Protein AF-A0A820MHH1-F1 (afdb_monomer_lite)

Radius of gyration: 31.03 Å; chains: 1; bounding box: 65×16×86 Å

pLDDT: mean 85.32, std 9.71, range [52.06, 98.19]

Organism: NCBI:txid433720

Structure (mmCIF, N/CA/C/O backbone):
data_AF-A0A820MHH1-F1
#
_entry.id   AF-A0A820MHH1-F1
#
loop_
_atom_site.group_PDB
_atom_site.id
_atom_site.type_symbol
_atom_site.label_atom_id
_atom_site.label_alt_id
_atom_site.label_comp_id
_atom_site.label_asym_id
_atom_site.label_entity_id
_atom_site.label_seq_id
_atom_site.pdbx_PDB_ins_code
_atom_site.Cartn_x
_atom_site.Cartn_y
_atom_site.Cartn_z
_atom_site.occupancy
_atom_site.B_iso_or_equiv
_atom_site.auth_seq_id
_atom_site.auth_comp_id
_atom_site.auth_asym_id
_atom_site.auth_atom_id
_atom_site.pdbx_PDB_model_num
ATOM 1 N N . GLN A 1 1 ? -40.977 5.386 41.196 1.00 67.00 1 GLN A N 1
ATOM 2 C CA . GLN A 1 1 ? -39.824 6.175 40.712 1.00 67.00 1 GLN A CA 1
ATOM 3 C C . GLN A 1 1 ? -38.611 5.295 40.400 1.00 67.00 1 GLN A C 1
ATOM 5 O O . GLN A 1 1 ? -38.259 5.221 39.237 1.00 67.00 1 GLN A O 1
ATOM 10 N N . PHE A 1 2 ? -38.042 4.527 41.341 1.00 74.62 2 PHE A N 1
ATOM 11 C CA . PHE A 1 2 ? -36.845 3.695 41.072 1.00 74.62 2 PHE A CA 1
ATOM 12 C C . PHE A 1 2 ? -37.007 2.646 39.943 1.00 74.62 2 PHE A C 1
ATOM 14 O O . PHE A 1 2 ? -36.132 2.494 39.096 1.00 74.62 2 PHE A O 1
ATOM 21 N N . GLN A 1 3 ? -38.156 1.962 39.865 1.00 72.19 3 GLN A N 1
ATOM 22 C CA . GLN A 1 3 ? -38.453 1.016 38.773 1.00 72.19 3 GLN A CA 1
ATOM 23 C C . GLN A 1 3 ? -38.559 1.678 37.387 1.00 72.19 3 GLN A C 1
ATOM 25 O O . GLN A 1 3 ? -38.222 1.041 36.391 1.00 72.19 3 GLN A O 1
ATOM 30 N N . GLN A 1 4 ? -38.995 2.942 37.308 1.00 71.94 4 GLN A N 1
ATOM 31 C CA . GLN A 1 4 ? -39.021 3.688 36.043 1.00 71.94 4 GLN A CA 1
ATOM 32 C C . GLN A 1 4 ? -37.598 4.000 35.579 1.00 71.94 4 GLN A C 1
ATOM 34 O O . GLN A 1 4 ? -37.273 3.715 34.434 1.00 71.94 4 GLN A O 1
ATOM 39 N N . THR A 1 5 ? -36.719 4.430 36.488 1.00 74.19 5 THR A N 1
ATOM 40 C CA . THR A 1 5 ? -35.300 4.684 36.190 1.00 74.19 5 THR A CA 1
ATOM 41 C C . THR A 1 5 ? -34.570 3.430 35.687 1.00 74.19 5 THR A C 1
ATOM 43 O O . THR A 1 5 ? -33.807 3.502 34.728 1.00 74.19 5 THR A O 1
ATOM 46 N N . ILE A 1 6 ? -34.836 2.254 36.271 1.00 76.56 6 ILE A N 1
ATOM 47 C CA . ILE A 1 6 ? -34.275 0.971 35.800 1.00 76.56 6 ILE A CA 1
ATOM 48 C C . ILE A 1 6 ? -34.776 0.635 34.385 1.00 76.56 6 ILE A C 1
ATOM 50 O O . ILE A 1 6 ? -34.001 0.184 33.540 1.00 76.56 6 ILE A O 1
ATOM 54 N N . ASN A 1 7 ? -36.067 0.841 34.111 1.00 75.25 7 ASN A N 1
ATOM 55 C CA . ASN A 1 7 ? -36.633 0.585 32.787 1.00 75.25 7 ASN A CA 1
ATOM 56 C C . ASN A 1 7 ? -36.107 1.569 3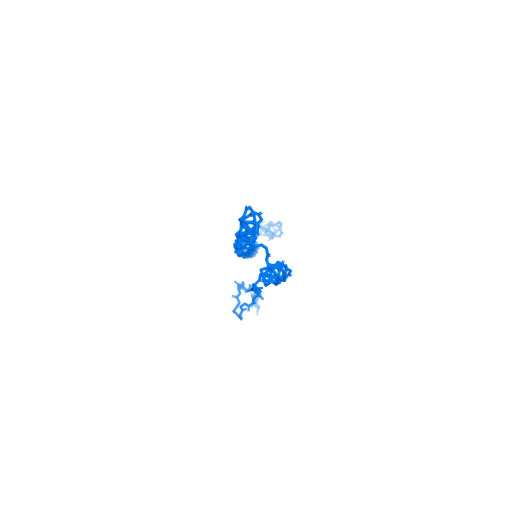1.733 1.00 75.25 7 ASN A C 1
ATOM 58 O O . ASN A 1 7 ? -35.816 1.149 30.618 1.00 75.25 7 ASN A O 1
ATOM 62 N N . GLU A 1 8 ? -35.907 2.838 32.081 1.00 71.25 8 GLU A N 1
ATOM 63 C CA . GLU A 1 8 ? -35.298 3.849 31.206 1.00 71.25 8 GLU A CA 1
ATOM 64 C C . GLU A 1 8 ? -33.829 3.536 30.891 1.00 71.25 8 GLU A C 1
ATOM 66 O O . GLU A 1 8 ? -33.398 3.685 29.747 1.00 71.25 8 GLU A O 1
ATOM 71 N N . GLN A 1 9 ? -33.062 3.035 31.865 1.00 68.94 9 GLN A N 1
ATOM 72 C CA . GLN A 1 9 ? -31.689 2.574 31.633 1.00 68.94 9 GLN A CA 1
ATOM 73 C C . GLN A 1 9 ? -31.644 1.331 30.737 1.00 68.94 9 GLN A C 1
ATOM 75 O O . GLN A 1 9 ? -30.810 1.263 29.837 1.00 68.94 9 GLN A O 1
ATOM 80 N N . LYS A 1 10 ? -32.571 0.377 30.922 1.00 69.12 10 LYS A N 1
ATOM 81 C CA . LYS A 1 10 ? -32.710 -0.798 30.041 1.00 69.12 10 LYS A CA 1
ATOM 82 C C . LYS A 1 10 ? -33.060 -0.411 28.604 1.00 69.12 10 LYS A C 1
ATOM 84 O O . LYS A 1 10 ? -32.531 -1.006 27.672 1.00 69.12 10 LYS A O 1
ATOM 89 N N . GLN A 1 11 ? -33.924 0.586 28.422 1.00 73.25 11 GLN A N 1
ATOM 90 C CA . GLN A 1 11 ? -34.322 1.087 27.101 1.00 73.25 11 GLN A CA 1
ATOM 91 C C . GLN A 1 11 ? -33.175 1.832 26.390 1.00 73.25 11 GLN A C 1
ATOM 93 O O . GLN A 1 11 ? -33.125 1.844 25.165 1.00 73.25 11 GLN A O 1
ATOM 98 N N . ASN A 1 12 ? -32.216 2.394 27.138 1.00 69.50 12 ASN A N 1
ATOM 99 C CA . ASN A 1 12 ? -31.101 3.190 26.609 1.00 69.50 12 ASN A CA 1
ATOM 100 C C . ASN A 1 12 ? -29.738 2.474 26.607 1.00 69.50 12 ASN A C 1
ATOM 102 O O . ASN A 1 12 ? -28.708 3.129 26.454 1.00 69.50 12 ASN A O 1
ATOM 106 N N . LEU A 1 13 ? -29.695 1.142 26.736 1.00 71.44 13 LEU A N 1
ATOM 107 C CA . LEU A 1 13 ? -28.437 0.376 26.777 1.00 71.44 13 LEU A CA 1
ATOM 108 C C . LEU A 1 13 ? -27.527 0.634 25.562 1.00 71.44 13 LEU A C 1
ATOM 110 O O . LEU A 1 13 ? -26.313 0.741 25.721 1.00 71.44 13 LEU A O 1
ATOM 114 N N . HIS A 1 14 ? -28.103 0.803 24.368 1.00 69.19 14 HIS A N 1
ATOM 115 C CA . HIS A 1 14 ? -27.357 1.126 23.142 1.00 69.19 14 HIS A CA 1
ATOM 116 C C . HIS A 1 14 ? -26.779 2.549 23.118 1.00 69.19 14 HIS A C 1
ATOM 118 O O . HIS A 1 14 ? -25.789 2.789 22.434 1.00 69.19 14 HIS A O 1
ATOM 124 N N . ASN A 1 15 ? -27.357 3.470 23.892 1.00 73.00 15 ASN A N 1
ATOM 125 C CA . ASN A 1 15 ? -26.863 4.837 24.066 1.00 73.00 15 ASN A CA 1
ATOM 126 C C . ASN A 1 15 ? -25.957 4.972 25.298 1.00 73.00 15 ASN A C 1
ATOM 128 O O . ASN A 1 15 ? -25.629 6.084 25.708 1.00 73.00 15 ASN A O 1
ATOM 132 N N . SER A 1 16 ? -25.556 3.852 25.908 1.00 84.06 16 SER A N 1
ATOM 133 C CA . SER A 1 16 ? -24.600 3.869 27.008 1.00 84.06 16 SER A CA 1
ATOM 134 C C . SER A 1 16 ? -23.274 4.490 26.548 1.00 84.06 16 SER A C 1
ATOM 136 O O . SER A 1 16 ? -22.773 4.121 25.479 1.00 84.06 16 SER A O 1
ATOM 138 N N . PRO A 1 17 ? -22.641 5.348 27.367 1.00 86.75 17 PRO A N 1
ATOM 139 C CA . PRO A 1 17 ? -21.311 5.884 27.080 1.00 86.75 17 PRO A CA 1
ATOM 140 C C . PRO A 1 17 ? -20.265 4.799 26.779 1.00 86.75 17 PRO A C 1
ATOM 142 O O . PRO A 1 17 ? -19.347 5.027 25.999 1.00 86.75 17 PRO A O 1
ATOM 145 N N . LEU A 1 18 ? -20.407 3.600 27.360 1.00 89.25 18 LEU A N 1
ATOM 146 C CA . LEU A 1 18 ? -19.509 2.470 27.091 1.00 89.25 18 LEU A CA 1
ATOM 147 C C . LEU A 1 18 ? -19.683 1.916 25.670 1.00 89.25 18 LEU A C 1
ATOM 149 O O . LEU A 1 18 ? -18.700 1.585 25.015 1.00 89.25 18 LEU A O 1
ATOM 153 N N . VAL A 1 19 ? -20.922 1.845 25.173 1.00 90.00 19 VAL A N 1
ATOM 154 C CA . VAL A 1 19 ? -21.207 1.418 23.793 1.00 90.00 19 VAL A CA 1
ATOM 155 C C . VAL A 1 19 ? -20.719 2.476 22.806 1.00 90.00 19 VAL A C 1
ATOM 157 O O . VAL A 1 19 ? -20.122 2.135 21.790 1.00 90.00 19 VAL A O 1
ATOM 160 N N . GLN A 1 20 ? -20.881 3.762 23.133 1.00 89.19 20 GLN A N 1
ATOM 161 C CA . GLN A 1 20 ? -20.325 4.848 22.324 1.00 89.19 20 GLN A CA 1
ATOM 162 C C . GLN A 1 20 ? -18.796 4.770 22.219 1.00 89.19 20 GLN A C 1
ATOM 164 O O . GLN A 1 20 ? -18.274 4.899 21.117 1.00 89.19 20 GLN A O 1
ATOM 169 N N . GLN A 1 21 ? -18.083 4.458 23.307 1.00 91.38 21 GLN A N 1
ATOM 170 C CA . GLN A 1 21 ? -16.628 4.249 23.264 1.00 91.38 21 GLN A CA 1
ATOM 171 C C . GLN A 1 21 ? -16.218 3.093 22.339 1.00 91.38 21 GLN A C 1
ATOM 173 O O . GLN A 1 21 ? -15.223 3.204 21.623 1.00 91.38 21 GLN A O 1
ATOM 178 N N . ILE A 1 22 ? -16.985 1.996 22.318 1.00 94.00 22 ILE A N 1
ATOM 179 C CA . ILE A 1 22 ? -16.746 0.880 21.389 1.00 94.00 22 ILE A CA 1
ATOM 180 C C . ILE A 1 22 ? -16.947 1.348 19.942 1.00 94.00 22 ILE A C 1
ATOM 182 O O . ILE A 1 22 ? -16.078 1.111 19.105 1.00 94.00 22 ILE A O 1
ATOM 186 N N . ASN A 1 23 ? -18.042 2.062 19.664 1.00 93.81 23 ASN A N 1
ATOM 187 C CA . ASN A 1 23 ? -18.348 2.577 18.327 1.00 93.81 23 ASN A CA 1
ATOM 188 C C . ASN A 1 23 ? -17.282 3.570 17.835 1.00 93.81 23 ASN A C 1
ATOM 190 O O . ASN A 1 23 ? -16.885 3.543 16.670 1.00 93.81 23 ASN A O 1
ATOM 194 N N . GLU A 1 24 ? -16.798 4.451 18.713 1.00 94.81 24 GLU A N 1
ATOM 195 C CA . GLU A 1 24 ? -15.716 5.386 18.401 1.00 94.81 24 GLU A CA 1
ATOM 196 C C . GLU A 1 24 ? -14.407 4.651 18.114 1.00 94.81 24 GLU A C 1
ATOM 198 O O . GLU A 1 24 ? -13.732 4.954 17.128 1.00 94.81 24 GLU A O 1
ATOM 203 N N . TRP A 1 25 ? -14.051 3.661 18.937 1.00 96.69 25 TRP A N 1
ATOM 204 C CA . TRP A 1 25 ? -12.871 2.836 18.698 1.00 96.69 25 TRP A CA 1
ATOM 205 C C . TRP A 1 25 ? -12.961 2.087 17.363 1.00 96.69 25 TRP A C 1
ATOM 207 O O . TRP A 1 25 ? -11.986 2.084 16.608 1.00 96.69 25 TRP A O 1
ATOM 217 N N . GLU A 1 26 ? -14.117 1.505 17.039 1.00 97.06 26 GLU A N 1
ATOM 218 C CA . GLU A 1 26 ? -14.354 0.810 15.772 1.00 97.06 26 GLU A CA 1
ATOM 219 C C . GLU A 1 26 ? -14.191 1.767 14.589 1.00 97.06 26 GLU A C 1
ATOM 221 O O . GLU A 1 26 ? -13.376 1.515 13.697 1.00 97.06 26 GLU A O 1
ATOM 226 N N . LYS A 1 27 ? -14.897 2.905 14.615 1.00 97.38 27 LYS A N 1
ATOM 227 C CA . LYS A 1 27 ? -14.834 3.920 13.557 1.00 97.38 27 LYS A CA 1
ATOM 228 C C . LYS A 1 27 ? -13.400 4.391 13.320 1.00 97.38 27 LYS A C 1
ATOM 230 O O . LYS A 1 27 ? -12.928 4.371 12.184 1.00 97.38 27 LYS A O 1
ATOM 235 N N . ASN A 1 28 ? -12.695 4.762 14.388 1.00 97.00 28 ASN A N 1
ATOM 236 C CA . ASN A 1 28 ? -11.317 5.245 14.304 1.00 97.00 28 ASN A CA 1
ATOM 237 C C . ASN A 1 28 ? -10.360 4.159 13.787 1.00 97.00 28 ASN A C 1
ATOM 239 O O . ASN A 1 28 ? -9.404 4.458 13.071 1.00 97.00 28 ASN A O 1
ATOM 243 N N . SER A 1 29 ? -10.596 2.894 14.141 1.00 97.31 29 SER A N 1
ATOM 244 C CA . SER A 1 29 ? -9.776 1.768 13.681 1.00 97.31 29 SER A CA 1
ATOM 245 C C . SER A 1 29 ? -9.975 1.493 12.192 1.00 97.31 29 SER A C 1
ATOM 247 O O . SER A 1 29 ? -8.998 1.335 11.459 1.00 97.31 29 SER A O 1
ATOM 249 N N . VAL A 1 30 ? -11.226 1.494 11.724 1.00 97.62 30 VAL A N 1
ATOM 250 C CA . VAL A 1 30 ? -11.558 1.335 10.301 1.00 97.62 30 VAL A CA 1
ATOM 251 C C . VAL A 1 30 ? -10.972 2.478 9.478 1.00 97.62 30 VAL A C 1
ATOM 253 O O . VAL A 1 30 ? -10.360 2.226 8.440 1.00 97.62 30 VAL A O 1
ATOM 256 N N . GLU A 1 31 ? -11.098 3.718 9.951 1.00 98.00 31 GLU A N 1
ATOM 257 C CA . GLU A 1 31 ? -10.551 4.886 9.261 1.00 98.00 31 GLU A CA 1
ATOM 258 C C . GLU A 1 31 ? -9.029 4.785 9.095 1.00 98.00 31 GLU A C 1
ATOM 260 O O . GLU A 1 31 ? -8.521 4.970 7.989 1.00 98.00 31 GLU A O 1
ATOM 265 N N . LYS A 1 32 ? -8.298 4.390 10.146 1.00 96.94 32 LYS A N 1
ATOM 266 C CA . LYS A 1 32 ? -6.845 4.158 10.062 1.00 96.94 32 LYS A CA 1
ATOM 267 C C . LYS A 1 32 ? -6.481 3.105 9.019 1.00 96.94 32 LYS A C 1
ATOM 269 O O . LYS A 1 32 ? -5.586 3.328 8.209 1.00 96.94 32 LYS A O 1
ATOM 274 N N . ILE A 1 33 ? -7.187 1.972 9.008 1.00 96.62 33 ILE A N 1
ATOM 275 C CA . ILE A 1 33 ? -6.962 0.900 8.026 1.00 96.62 33 ILE A CA 1
ATOM 276 C C . ILE A 1 33 ? -7.191 1.419 6.604 1.00 96.62 33 ILE A C 1
ATOM 278 O O . ILE A 1 33 ? -6.388 1.152 5.709 1.00 96.62 33 ILE A O 1
ATOM 282 N N . GLN A 1 34 ? -8.269 2.173 6.388 1.00 98.12 34 GLN A N 1
ATOM 283 C CA . GLN A 1 34 ? -8.598 2.731 5.079 1.00 98.12 34 GLN A CA 1
ATOM 284 C C . GLN A 1 34 ? -7.553 3.746 4.607 1.00 98.12 34 GLN A C 1
ATOM 286 O O . GLN A 1 34 ? -7.130 3.674 3.452 1.00 98.12 34 GLN A O 1
ATOM 291 N N . GLN A 1 35 ? -7.107 4.645 5.489 1.00 97.75 35 GLN A N 1
ATOM 292 C CA . GLN A 1 35 ? -6.075 5.637 5.185 1.00 97.75 35 GLN A CA 1
ATOM 293 C C . GLN A 1 35 ? -4.756 4.962 4.791 1.00 97.75 35 GLN A C 1
ATOM 295 O O . GLN A 1 35 ? -4.245 5.215 3.700 1.00 97.75 35 GLN A O 1
ATOM 300 N N . THR A 1 36 ? -4.256 4.029 5.605 1.00 96.25 36 THR A N 1
ATOM 301 C CA . THR A 1 36 ? -3.015 3.300 5.299 1.00 96.25 36 THR A CA 1
ATOM 302 C C . THR A 1 36 ? -3.137 2.477 4.018 1.00 96.25 36 THR A C 1
ATOM 304 O O . THR A 1 36 ? -2.239 2.506 3.177 1.00 96.25 36 THR A O 1
ATOM 307 N N . ALA A 1 37 ? -4.264 1.789 3.799 1.00 96.38 37 ALA A N 1
ATOM 308 C CA . ALA A 1 37 ? -4.488 1.052 2.557 1.00 96.38 37 ALA A CA 1
ATOM 309 C C . ALA A 1 37 ? -4.445 1.976 1.330 1.00 96.38 37 ALA A C 1
ATOM 311 O O . ALA A 1 37 ? -3.876 1.611 0.299 1.00 96.38 37 ALA A O 1
ATOM 312 N N . GLU A 1 38 ? -5.015 3.175 1.432 1.00 98.19 38 GLU A N 1
ATOM 313 C CA . GLU A 1 38 ? -5.016 4.150 0.347 1.00 98.19 38 GLU A CA 1
ATOM 314 C C . GLU A 1 38 ? -3.618 4.717 0.064 1.00 98.19 38 GLU A C 1
ATOM 316 O O . GLU A 1 38 ? -3.218 4.842 -1.095 1.00 98.19 38 GLU A O 1
ATOM 321 N N . GLU A 1 39 ? -2.827 4.988 1.099 1.00 96.75 39 GLU A N 1
ATOM 322 C CA . GLU A 1 39 ? -1.423 5.389 0.958 1.00 96.75 39 GLU A CA 1
ATOM 323 C C . GLU A 1 39 ? -0.580 4.303 0.278 1.00 96.75 39 GLU A C 1
ATOM 325 O O . GLU A 1 39 ? 0.190 4.589 -0.650 1.00 96.75 39 GLU A O 1
ATOM 330 N N . CYS A 1 40 ? -0.770 3.040 0.671 1.00 95.38 40 CYS A N 1
ATOM 331 C CA . CYS A 1 40 ? -0.116 1.904 0.031 1.00 95.38 40 CYS A CA 1
ATOM 332 C C . CYS A 1 40 ? -0.513 1.793 -1.448 1.00 95.38 40 CYS A C 1
ATOM 334 O O . CYS A 1 40 ? 0.366 1.676 -2.306 1.00 95.38 40 CYS A O 1
ATOM 336 N N . ARG A 1 41 ? -1.811 1.892 -1.780 1.00 95.81 41 ARG A N 1
ATOM 337 C CA . ARG A 1 41 ? -2.290 1.869 -3.176 1.00 95.81 41 ARG A CA 1
ATOM 338 C C . ARG A 1 41 ? -1.658 2.980 -4.006 1.00 95.81 41 ARG A C 1
ATOM 340 O O . ARG A 1 41 ? -1.108 2.696 -5.070 1.00 95.81 41 ARG A O 1
ATOM 347 N N . LYS A 1 42 ? -1.669 4.222 -3.510 1.00 96.06 42 LYS A N 1
ATOM 348 C CA . LYS A 1 42 ? -1.046 5.372 -4.189 1.00 96.06 42 LYS A CA 1
ATOM 349 C C . LYS A 1 42 ? 0.443 5.146 -4.433 1.00 96.06 42 LYS A C 1
ATOM 351 O O . LYS A 1 42 ? 0.945 5.442 -5.519 1.00 96.06 42 LYS A O 1
ATOM 356 N N . THR A 1 43 ? 1.145 4.584 -3.454 1.00 93.56 43 THR A N 1
ATOM 357 C CA . THR A 1 43 ? 2.574 4.269 -3.568 1.00 93.56 43 THR A CA 1
ATOM 358 C C . THR A 1 43 ? 2.825 3.213 -4.643 1.00 93.56 43 THR A C 1
ATOM 360 O O . THR A 1 43 ? 3.657 3.428 -5.527 1.00 93.56 43 THR A O 1
ATOM 363 N N . VAL A 1 44 ? 2.063 2.115 -4.635 1.00 91.56 44 VAL A N 1
ATOM 364 C CA . VAL A 1 44 ? 2.150 1.062 -5.659 1.00 91.56 44 VAL A CA 1
ATOM 365 C C . VAL A 1 44 ? 1.868 1.630 -7.048 1.00 91.56 44 VAL A C 1
ATOM 367 O O . VAL A 1 44 ? 2.653 1.396 -7.968 1.00 91.56 44 VAL A O 1
ATOM 370 N N . MET A 1 45 ? 0.803 2.419 -7.206 1.00 91.12 45 MET A N 1
ATOM 371 C CA . MET A 1 45 ? 0.455 3.052 -8.481 1.00 91.12 45 MET A CA 1
ATOM 372 C C . MET A 1 45 ? 1.576 3.964 -8.981 1.00 91.12 45 MET A C 1
ATOM 374 O O . MET A 1 45 ? 1.982 3.857 -10.135 1.00 91.12 45 MET A O 1
ATOM 378 N N . LYS A 1 46 ? 2.144 4.811 -8.114 1.00 91.25 46 LYS A N 1
ATOM 379 C CA . LYS A 1 46 ? 3.244 5.718 -8.473 1.00 91.25 46 LYS A CA 1
ATOM 380 C C . LYS A 1 46 ? 4.495 4.962 -8.922 1.00 91.25 46 LYS A C 1
ATOM 382 O O . LYS A 1 46 ? 5.114 5.334 -9.919 1.00 91.25 46 LYS A O 1
ATOM 387 N N . LEU A 1 47 ? 4.881 3.916 -8.192 1.00 89.25 47 LEU A N 1
ATOM 388 C CA . LEU A 1 47 ? 6.049 3.098 -8.530 1.00 89.25 47 LEU A CA 1
ATOM 389 C C . LEU A 1 47 ? 5.828 2.318 -9.832 1.00 89.25 47 LEU A C 1
ATOM 391 O O . LEU A 1 47 ? 6.717 2.288 -10.684 1.00 89.25 47 LEU A O 1
ATOM 395 N N . THR A 1 48 ? 4.627 1.771 -10.020 1.00 86.81 48 THR A N 1
ATOM 396 C CA . THR A 1 48 ? 4.230 1.072 -11.249 1.00 86.81 48 THR A CA 1
ATOM 397 C C . THR A 1 48 ? 4.253 2.023 -12.443 1.00 86.81 48 THR A C 1
ATOM 399 O O . THR A 1 48 ? 4.897 1.731 -13.448 1.00 86.81 48 THR A O 1
ATOM 402 N N . GLN A 1 49 ? 3.657 3.212 -12.315 1.00 89.06 49 GLN A N 1
ATOM 403 C CA . GLN A 1 49 ? 3.671 4.230 -13.365 1.00 89.06 49 GLN A CA 1
ATOM 404 C C . GLN A 1 49 ? 5.099 4.659 -13.718 1.00 89.06 49 GLN A C 1
ATOM 406 O O . GLN A 1 49 ? 5.438 4.794 -14.890 1.00 89.06 49 GLN A O 1
ATOM 411 N N . LYS A 1 50 ? 5.973 4.836 -12.718 1.00 88.75 50 LYS A N 1
ATOM 412 C CA . LYS A 1 50 ? 7.390 5.152 -12.953 1.00 88.75 50 LYS A CA 1
ATOM 413 C C . LYS A 1 50 ? 8.088 4.044 -13.746 1.00 88.75 50 LYS A C 1
ATOM 415 O O . LYS A 1 50 ? 8.891 4.353 -14.625 1.00 88.75 50 LYS A O 1
ATOM 420 N N . SER A 1 51 ? 7.783 2.782 -13.446 1.00 87.19 51 SER A N 1
ATOM 421 C CA . SER A 1 51 ? 8.298 1.623 -14.183 1.00 87.19 51 SER A CA 1
ATOM 422 C C . SER A 1 51 ? 7.840 1.636 -15.645 1.00 87.19 51 SER A C 1
ATOM 424 O O . SER A 1 51 ? 8.677 1.535 -16.539 1.00 87.19 51 SER A O 1
ATOM 426 N N . ILE A 1 52 ? 6.541 1.840 -15.888 1.00 87.38 52 ILE A N 1
ATOM 427 C CA . ILE A 1 52 ? 5.950 1.940 -17.233 1.00 87.38 52 ILE A CA 1
ATOM 428 C C . ILE A 1 52 ? 6.597 3.082 -18.025 1.00 87.38 52 ILE A C 1
ATOM 430 O O . ILE A 1 52 ? 7.132 2.851 -19.104 1.00 87.38 52 ILE A O 1
ATOM 434 N N . ASN A 1 53 ? 6.678 4.285 -17.451 1.00 90.38 53 ASN A N 1
ATOM 435 C CA . ASN A 1 53 ? 7.289 5.441 -18.115 1.00 90.38 53 ASN A CA 1
ATOM 436 C C . ASN A 1 53 ? 8.766 5.196 -18.478 1.00 90.38 53 ASN A C 1
ATOM 438 O O . ASN A 1 53 ? 9.275 5.737 -19.459 1.00 90.38 53 ASN A O 1
ATOM 442 N N . ASN A 1 54 ? 9.494 4.416 -17.673 1.00 89.19 54 ASN A N 1
ATOM 443 C CA . ASN A 1 54 ? 10.883 4.067 -17.968 1.00 89.19 54 ASN A CA 1
ATOM 444 C C . ASN A 1 54 ? 10.985 3.092 -19.150 1.00 89.19 54 ASN A C 1
ATOM 446 O O . ASN A 1 54 ? 11.840 3.269 -20.017 1.00 89.19 54 ASN A O 1
ATOM 450 N N . ILE A 1 55 ? 10.096 2.098 -19.202 1.00 89.00 55 ILE A N 1
ATOM 451 C CA . ILE A 1 55 ? 9.975 1.153 -20.321 1.00 89.00 55 ILE A CA 1
ATOM 452 C C . ILE A 1 55 ? 9.634 1.909 -21.611 1.00 89.00 55 ILE A C 1
ATOM 454 O O . ILE A 1 55 ? 10.316 1.734 -22.619 1.00 89.00 55 ILE A O 1
ATOM 458 N N . GLU A 1 56 ? 8.652 2.812 -21.566 1.00 90.62 56 GLU A N 1
ATOM 459 C CA . GLU A 1 56 ? 8.265 3.646 -22.710 1.00 90.62 56 GLU A CA 1
ATOM 460 C C . GLU A 1 56 ? 9.435 4.485 -23.231 1.00 90.62 56 GLU A C 1
ATOM 462 O O . GLU A 1 56 ? 9.695 4.511 -24.434 1.00 90.62 56 GLU A O 1
ATOM 467 N N . LYS A 1 57 ? 10.204 5.127 -22.340 1.00 92.25 57 LYS A N 1
ATOM 468 C CA . LYS A 1 57 ? 11.396 5.896 -22.735 1.00 92.25 57 LYS A CA 1
ATOM 469 C C . LYS A 1 57 ? 12.436 5.030 -23.442 1.00 92.25 57 LYS A C 1
ATOM 471 O O . LYS A 1 57 ? 12.924 5.433 -24.499 1.00 92.25 57 LYS A O 1
ATOM 476 N N . LYS A 1 58 ? 12.745 3.846 -22.896 1.00 90.12 58 LYS A N 1
ATOM 477 C CA . LYS A 1 58 ? 13.672 2.887 -23.525 1.00 90.12 58 LYS A CA 1
ATOM 478 C C . LYS A 1 58 ? 13.178 2.472 -24.912 1.00 90.12 58 LYS A C 1
ATOM 480 O O . LYS A 1 58 ? 13.964 2.427 -25.855 1.00 90.12 58 LYS A O 1
ATOM 485 N N . PHE A 1 59 ? 11.879 2.212 -25.051 1.00 90.69 59 PHE A N 1
ATOM 486 C CA . PHE A 1 59 ? 11.271 1.834 -26.324 1.00 90.69 59 PHE A CA 1
ATOM 487 C C . PHE A 1 59 ? 11.315 2.965 -27.365 1.00 90.69 59 PHE A C 1
ATOM 489 O O . PHE A 1 59 ? 11.681 2.731 -28.518 1.00 90.69 59 PHE A O 1
ATOM 496 N N . ILE A 1 60 ? 11.003 4.202 -26.967 1.00 93.00 60 ILE A N 1
ATOM 497 C CA . ILE A 1 60 ? 11.077 5.384 -27.842 1.00 93.00 60 ILE A CA 1
ATOM 498 C C . ILE A 1 60 ? 12.516 5.619 -28.314 1.00 93.00 60 ILE A C 1
ATOM 500 O O . ILE A 1 60 ? 12.745 5.901 -29.490 1.00 93.00 60 ILE A O 1
ATOM 504 N N . GLU A 1 61 ? 13.497 5.500 -27.416 1.00 92.00 61 GLU A N 1
ATOM 505 C CA . GLU A 1 61 ? 14.911 5.637 -27.768 1.00 92.00 61 GLU A CA 1
ATOM 506 C C . GLU A 1 61 ? 15.345 4.568 -28.776 1.00 92.00 61 GLU A C 1
ATOM 508 O O . GLU A 1 61 ? 15.999 4.888 -29.772 1.00 92.00 61 GLU A O 1
ATOM 513 N N . LEU A 1 62 ? 14.934 3.316 -28.555 1.00 90.50 62 LEU A N 1
ATOM 514 C CA . LEU A 1 62 ? 15.218 2.211 -29.463 1.00 90.50 62 LEU A CA 1
ATOM 515 C C . LEU A 1 62 ? 14.600 2.439 -30.846 1.00 90.50 62 LEU A C 1
ATOM 517 O O . LEU A 1 62 ? 15.279 2.278 -31.857 1.00 90.50 62 LEU A O 1
ATOM 521 N N . SER A 1 63 ? 13.344 2.887 -30.882 1.00 88.31 63 SER A N 1
ATOM 522 C CA . SER A 1 63 ? 12.621 3.204 -32.118 1.00 88.31 63 SER A CA 1
ATOM 523 C C . SER A 1 63 ? 13.292 4.338 -32.897 1.00 88.31 63 SER A C 1
ATOM 525 O O . SER A 1 63 ? 13.406 4.268 -34.119 1.00 88.31 63 SER A O 1
ATOM 527 N N . ARG A 1 64 ? 13.791 5.370 -32.200 1.00 89.00 64 ARG A N 1
ATOM 528 C CA . ARG A 1 64 ? 14.531 6.476 -32.825 1.00 89.00 64 ARG A CA 1
ATOM 529 C C . ARG A 1 64 ? 15.849 6.001 -33.435 1.00 89.00 64 ARG A C 1
ATOM 531 O O . ARG A 1 64 ? 16.145 6.368 -34.566 1.00 89.00 64 ARG A O 1
ATOM 538 N N . LYS A 1 65 ? 16.609 5.172 -32.712 1.00 86.38 65 LYS A N 1
ATOM 539 C CA . LYS A 1 65 ? 17.868 4.588 -33.207 1.00 86.38 65 LYS A CA 1
ATOM 540 C C . LYS A 1 65 ? 17.639 3.714 -34.440 1.00 86.38 65 LYS A C 1
ATOM 542 O O . LYS A 1 65 ? 18.367 3.838 -35.414 1.00 86.38 65 LYS A O 1
ATOM 547 N N . LEU A 1 66 ? 16.590 2.891 -34.422 1.00 85.25 66 LEU A N 1
ATOM 548 C CA . LEU A 1 66 ? 16.221 2.047 -35.559 1.00 85.25 66 LEU A CA 1
ATOM 549 C C . LEU A 1 66 ? 15.822 2.880 -36.788 1.00 85.25 66 LEU A C 1
ATOM 551 O O . LEU A 1 66 ? 16.179 2.537 -37.911 1.00 85.25 66 LEU A O 1
ATOM 555 N N . LYS A 1 67 ? 15.107 3.993 -36.578 1.00 85.50 67 LYS A N 1
ATOM 556 C CA . LYS A 1 67 ? 14.759 4.930 -37.651 1.00 85.50 67 LYS A CA 1
ATOM 557 C C . LYS A 1 67 ? 16.002 5.590 -38.264 1.00 85.50 67 LYS A C 1
ATOM 559 O O . LYS A 1 67 ? 16.090 5.622 -39.483 1.00 85.50 67 LYS A O 1
ATOM 564 N N . GLY A 1 68 ? 16.952 6.043 -37.441 1.00 83.44 68 GLY A N 1
ATOM 565 C CA . GLY A 1 68 ? 18.201 6.660 -37.913 1.00 83.44 68 GLY A CA 1
ATOM 566 C C . GLY A 1 68 ? 19.034 5.719 -38.785 1.00 83.44 68 GLY A C 1
ATOM 567 O O . GLY A 1 68 ? 19.324 6.048 -39.927 1.00 83.44 68 GLY A O 1
ATOM 568 N N . ILE A 1 69 ? 19.288 4.494 -38.317 1.00 80.31 69 ILE A N 1
ATOM 569 C CA . ILE A 1 69 ? 20.069 3.500 -39.082 1.00 80.31 69 ILE A CA 1
ATOM 570 C C . ILE A 1 69 ? 19.370 3.119 -40.398 1.00 80.31 69 ILE A C 1
ATOM 572 O O . ILE A 1 69 ? 20.022 2.884 -41.413 1.00 80.31 69 ILE A O 1
ATOM 576 N N . ARG A 1 70 ? 18.029 3.087 -40.414 1.00 77.44 70 ARG A N 1
ATOM 577 C CA . ARG A 1 70 ? 17.261 2.882 -41.652 1.00 77.44 70 ARG A CA 1
ATOM 578 C C . ARG A 1 70 ? 17.430 4.042 -42.640 1.00 77.44 70 ARG A C 1
ATOM 580 O O . ARG A 1 70 ? 17.441 3.797 -43.840 1.00 77.44 70 ARG A O 1
ATOM 587 N N . GLU A 1 71 ? 17.500 5.279 -42.157 1.00 79.12 71 GLU A N 1
ATOM 588 C CA . GLU A 1 71 ? 17.679 6.479 -42.988 1.00 79.12 71 GLU A CA 1
ATOM 589 C C . GLU A 1 71 ? 19.117 6.608 -43.515 1.00 79.12 71 GLU A C 1
ATOM 591 O O . GLU A 1 71 ? 19.312 7.043 -44.646 1.00 79.12 71 GLU A O 1
ATOM 596 N N . GLU A 1 72 ? 20.105 6.167 -42.736 1.00 77.81 72 GLU A N 1
ATOM 597 C CA . GLU A 1 72 ? 21.531 6.183 -43.091 1.00 77.81 72 GLU A CA 1
ATOM 598 C C . GLU A 1 72 ? 21.940 5.012 -44.010 1.00 77.81 72 GLU A C 1
ATOM 600 O O . GLU A 1 72 ? 23.034 5.018 -44.565 1.00 77.81 72 GLU A O 1
ATOM 605 N N . ASN A 1 73 ? 21.060 4.020 -44.229 1.00 69.62 73 ASN A N 1
ATOM 606 C CA . ASN A 1 73 ? 21.348 2.785 -44.982 1.00 69.62 73 ASN A CA 1
ATOM 607 C C . ASN A 1 73 ? 22.555 1.980 -44.435 1.00 69.62 73 ASN A C 1
ATOM 609 O O . ASN A 1 73 ? 23.049 1.072 -45.103 1.00 69.62 73 ASN A O 1
ATOM 613 N N . GLU A 1 74 ? 22.996 2.248 -43.202 1.00 66.94 74 GLU A N 1
ATOM 614 C CA . GLU A 1 74 ? 24.121 1.583 -42.522 1.00 66.94 74 GLU A CA 1
ATOM 615 C C . GLU A 1 74 ? 23.685 0.291 -41.814 1.00 66.94 74 GLU A C 1
ATOM 617 O O . GLU A 1 74 ? 24.027 0.006 -40.668 1.00 66.94 74 GLU A O 1
ATOM 622 N N . PHE A 1 75 ? 22.866 -0.508 -42.490 1.00 65.88 75 PHE A N 1
ATOM 623 C CA . PHE A 1 75 ? 22.304 -1.713 -41.902 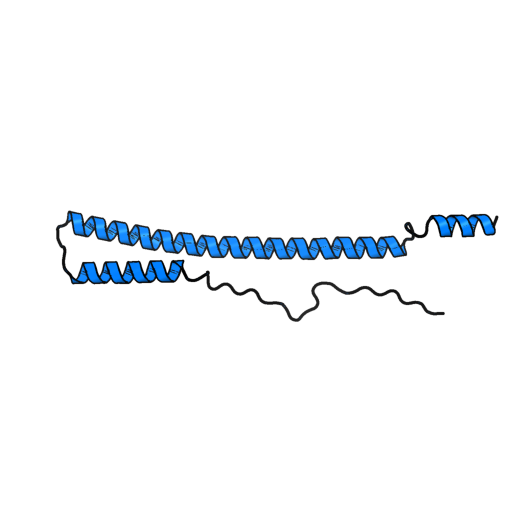1.00 65.88 75 PHE A CA 1
ATOM 624 C C . PHE A 1 75 ? 23.357 -2.827 -41.850 1.00 65.88 75 PHE A C 1
ATOM 626 O O . PHE A 1 75 ? 23.821 -3.298 -42.889 1.00 65.88 75 PHE A O 1
ATOM 633 N N . ASN A 1 76 ? 23.708 -3.294 -40.652 1.00 75.62 76 ASN A N 1
ATOM 634 C CA . ASN A 1 76 ? 24.524 -4.494 -40.474 1.00 75.62 76 ASN A CA 1
ATOM 635 C C . ASN A 1 76 ? 23.866 -5.475 -39.481 1.00 75.62 76 ASN A C 1
ATOM 637 O O . ASN A 1 76 ? 22.998 -5.117 -38.680 1.00 75.62 76 ASN A O 1
ATOM 641 N N . GLU A 1 77 ? 24.265 -6.748 -39.545 1.00 77.06 77 GLU A N 1
ATOM 642 C CA . GLU A 1 77 ? 23.709 -7.808 -38.688 1.00 77.06 77 GLU A CA 1
ATOM 643 C C . GLU A 1 77 ? 23.978 -7.579 -37.191 1.00 77.06 77 GLU A C 1
ATOM 645 O O . GLU A 1 77 ? 23.216 -8.045 -36.341 1.00 77.06 77 GLU A O 1
ATOM 650 N N . ILE A 1 78 ? 25.041 -6.848 -36.848 1.00 81.50 78 ILE A N 1
ATOM 651 C CA . ILE A 1 78 ? 25.400 -6.540 -35.459 1.00 81.50 78 ILE A CA 1
ATOM 652 C C . ILE A 1 78 ? 24.347 -5.609 -34.850 1.00 81.50 78 ILE A C 1
ATOM 654 O O . ILE A 1 78 ? 23.867 -5.858 -33.740 1.00 81.50 78 ILE A O 1
ATOM 658 N N . ASP A 1 79 ? 23.932 -4.583 -35.589 1.00 78.94 79 ASP A N 1
ATOM 659 C CA . ASP A 1 79 ? 22.902 -3.643 -35.159 1.00 78.94 79 ASP A CA 1
ATOM 660 C C . ASP A 1 79 ? 21.547 -4.329 -35.007 1.00 78.94 79 ASP A C 1
ATOM 662 O O . ASP A 1 79 ? 20.892 -4.172 -33.973 1.00 78.94 79 ASP A O 1
ATOM 666 N N . LEU A 1 80 ? 21.162 -5.174 -35.968 1.00 81.19 80 LEU A N 1
ATOM 667 C CA . LEU A 1 80 ? 19.953 -5.998 -35.881 1.00 81.19 80 LEU A CA 1
ATOM 668 C C . LEU A 1 80 ? 19.922 -6.871 -34.620 1.00 81.19 80 LEU A C 1
ATOM 670 O O . LEU A 1 80 ? 18.943 -6.846 -33.868 1.00 81.19 80 LEU A O 1
ATOM 674 N N . ASN A 1 81 ? 21.007 -7.599 -34.353 1.00 85.44 81 ASN A N 1
ATOM 675 C CA . ASN A 1 81 ? 21.120 -8.450 -33.170 1.00 85.44 81 ASN A CA 1
ATOM 676 C C . ASN A 1 81 ? 21.051 -7.633 -31.868 1.00 85.44 81 ASN A C 1
ATOM 678 O O . ASN A 1 81 ? 20.436 -8.057 -30.882 1.00 85.44 81 ASN A O 1
ATOM 682 N N . ASN A 1 82 ? 21.625 -6.427 -31.862 1.00 86.44 82 ASN A N 1
ATOM 683 C CA . ASN A 1 82 ? 21.562 -5.504 -30.730 1.00 86.44 82 ASN A CA 1
ATOM 684 C C . ASN A 1 82 ? 20.128 -4.995 -30.494 1.00 86.44 82 ASN A C 1
ATOM 686 O O . ASN A 1 82 ? 19.650 -4.981 -29.355 1.00 86.44 82 ASN A O 1
ATOM 690 N N . PHE A 1 83 ? 19.405 -4.629 -31.557 1.00 87.62 83 PHE A N 1
ATOM 691 C CA . PHE A 1 83 ? 17.997 -4.232 -31.475 1.00 87.62 83 PHE A CA 1
ATOM 692 C C . PHE A 1 83 ? 17.115 -5.358 -30.944 1.00 87.62 83 PHE A C 1
ATOM 694 O O . PHE A 1 83 ? 16.322 -5.131 -30.028 1.00 87.62 83 PHE A O 1
ATOM 701 N N . GLN A 1 84 ? 17.286 -6.573 -31.465 1.00 88.69 84 GLN A N 1
ATOM 702 C CA . GLN A 1 84 ? 16.529 -7.742 -31.028 1.00 88.69 84 GLN A CA 1
ATOM 703 C C . GLN A 1 84 ? 16.788 -8.064 -29.550 1.00 88.69 84 GLN A C 1
ATOM 705 O O . GLN A 1 84 ? 15.848 -8.316 -28.788 1.00 88.69 84 GLN A O 1
ATOM 710 N N . SER A 1 85 ? 18.045 -7.973 -29.114 1.00 90.19 85 SER A N 1
ATOM 711 C CA . SER A 1 85 ? 18.425 -8.171 -27.711 1.00 90.19 85 SER A CA 1
ATOM 712 C C . SER A 1 85 ? 17.779 -7.125 -26.795 1.00 90.19 85 SER A C 1
ATOM 714 O O . SER A 1 85 ? 17.175 -7.475 -25.778 1.00 90.19 85 SER A O 1
ATOM 716 N N . LYS A 1 86 ? 17.818 -5.842 -27.181 1.00 90.06 86 LYS A N 1
ATOM 717 C CA . LYS A 1 86 ? 17.199 -4.743 -26.418 1.00 90.06 86 LYS A CA 1
ATOM 718 C C . LYS A 1 86 ? 15.675 -4.847 -26.369 1.00 90.06 86 LYS A C 1
ATOM 720 O O . LYS A 1 86 ? 15.098 -4.632 -25.307 1.00 90.06 86 LYS A O 1
ATOM 725 N N . LEU A 1 87 ? 15.020 -5.222 -27.469 1.00 90.12 87 LEU A N 1
ATOM 726 C CA . LEU A 1 87 ? 13.574 -5.485 -27.493 1.00 90.12 87 LEU A CA 1
ATOM 727 C C . LEU A 1 87 ? 13.194 -6.628 -26.549 1.00 90.12 87 LEU A C 1
ATOM 729 O O . LEU A 1 87 ? 12.236 -6.509 -25.784 1.00 90.12 87 LEU A O 1
ATOM 733 N N . THR A 1 88 ? 13.966 -7.714 -26.560 1.00 90.12 88 THR A N 1
ATOM 734 C CA . THR A 1 88 ? 13.747 -8.864 -25.672 1.00 90.12 88 THR A CA 1
ATOM 735 C C . THR A 1 88 ? 13.884 -8.454 -24.205 1.00 90.12 88 THR A C 1
ATOM 737 O O . THR A 1 88 ? 13.052 -8.823 -23.375 1.00 90.12 88 THR A O 1
ATOM 740 N N . GLN A 1 89 ? 14.886 -7.631 -23.884 1.00 88.12 89 GLN A N 1
ATOM 741 C CA . GLN A 1 89 ? 15.071 -7.090 -22.540 1.00 88.12 89 GLN A CA 1
ATOM 742 C C . GLN A 1 89 ? 13.895 -6.203 -22.107 1.00 88.12 89 GLN A C 1
ATOM 744 O O . GLN A 1 89 ? 13.352 -6.417 -21.028 1.00 88.12 89 GLN A O 1
ATOM 749 N N . ILE A 1 90 ? 13.471 -5.250 -22.943 1.00 87.19 90 ILE A N 1
ATOM 750 C CA . ILE A 1 90 ? 12.325 -4.368 -22.658 1.00 87.19 90 ILE A CA 1
ATOM 751 C C . ILE A 1 90 ? 11.053 -5.197 -22.428 1.00 87.19 90 ILE A C 1
ATOM 753 O O . ILE A 1 90 ? 10.306 -4.940 -21.486 1.00 87.19 90 ILE A O 1
ATOM 757 N N . THR A 1 91 ? 10.839 -6.236 -23.238 1.00 84.12 91 THR A N 1
ATOM 758 C CA . THR A 1 91 ? 9.701 -7.156 -23.094 1.00 84.12 91 THR A CA 1
ATOM 759 C C . THR A 1 91 ? 9.754 -7.894 -21.758 1.00 84.12 91 THR A C 1
ATOM 761 O O . THR A 1 91 ? 8.764 -7.943 -21.032 1.00 84.12 91 THR A O 1
ATOM 764 N N . LYS A 1 92 ? 10.923 -8.422 -21.381 1.00 84.69 92 LYS A N 1
ATOM 765 C CA . LYS A 1 92 ? 11.114 -9.113 -20.101 1.00 84.69 92 LYS A CA 1
ATOM 766 C C . LYS A 1 92 ? 10.898 -8.180 -18.904 1.00 84.69 92 LYS A C 1
ATOM 768 O O . LYS A 1 92 ? 10.220 -8.565 -17.956 1.00 84.69 92 LYS A O 1
ATOM 773 N N . GLU A 1 93 ? 11.426 -6.959 -18.965 1.00 81.62 93 GLU A N 1
ATOM 774 C CA . GLU A 1 93 ? 11.235 -5.925 -17.938 1.00 81.62 93 GLU A CA 1
ATOM 775 C C . GLU A 1 93 ? 9.766 -5.487 -17.820 1.00 81.62 93 GLU A C 1
ATOM 777 O O . GLU A 1 93 ? 9.306 -5.203 -16.721 1.00 81.62 93 GLU A O 1
ATOM 782 N N . SER A 1 94 ? 9.014 -5.478 -18.926 1.00 76.81 94 SER A N 1
ATOM 783 C CA . SER A 1 94 ? 7.575 -5.188 -18.930 1.00 76.81 94 SER A CA 1
ATOM 784 C C . SER A 1 94 ? 6.722 -6.319 -18.354 1.00 76.81 94 SER A C 1
ATOM 786 O O . SER A 1 94 ? 5.641 -6.055 -17.829 1.00 76.81 94 SER A O 1
ATOM 788 N N . LEU A 1 95 ? 7.169 -7.570 -18.481 1.00 70.12 95 LEU A N 1
ATOM 789 C CA . LEU A 1 95 ? 6.477 -8.742 -17.935 1.00 70.12 95 LEU A CA 1
ATOM 790 C C . LEU A 1 95 ? 6.783 -8.950 -16.447 1.00 70.12 95 LEU A C 1
ATOM 792 O O . LEU A 1 95 ? 5.969 -9.526 -15.720 1.00 70.12 95 LEU A O 1
ATOM 796 N N . GLN A 1 96 ? 7.934 -8.471 -15.969 1.00 68.12 96 GLN A N 1
ATOM 797 C CA . GLN A 1 96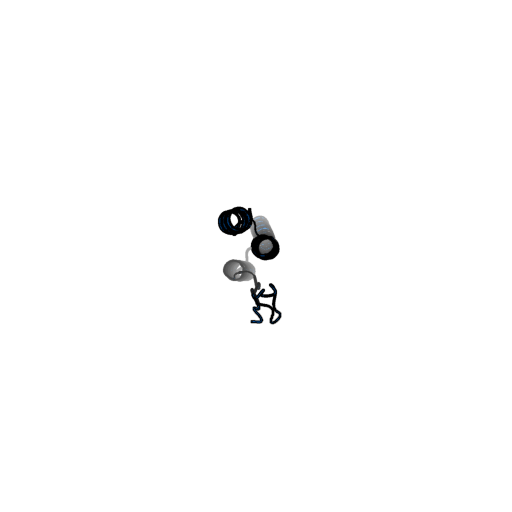 ? 8.215 -8.408 -14.542 1.00 68.12 96 GLN A CA 1
ATOM 798 C C . GLN A 1 96 ? 7.336 -7.335 -13.896 1.00 68.12 96 GLN A C 1
ATOM 800 O O . GLN A 1 96 ? 7.474 -6.140 -14.154 1.00 68.12 96 GLN A O 1
ATOM 805 N N . ARG A 1 97 ? 6.437 -7.769 -13.001 1.00 62.88 97 ARG A N 1
ATOM 806 C CA . ARG A 1 97 ? 5.795 -6.856 -12.048 1.00 62.88 97 ARG A CA 1
ATOM 807 C C . ARG A 1 97 ? 6.914 -6.081 -11.356 1.00 62.88 97 ARG A C 1
ATOM 809 O O . ARG A 1 97 ? 7.904 -6.693 -10.957 1.00 62.88 97 ARG A O 1
ATOM 816 N N . SER A 1 98 ? 6.774 -4.756 -11.273 1.00 64.69 98 SER A N 1
ATOM 817 C CA . SER A 1 98 ? 7.724 -3.857 -10.608 1.00 64.69 98 SER A CA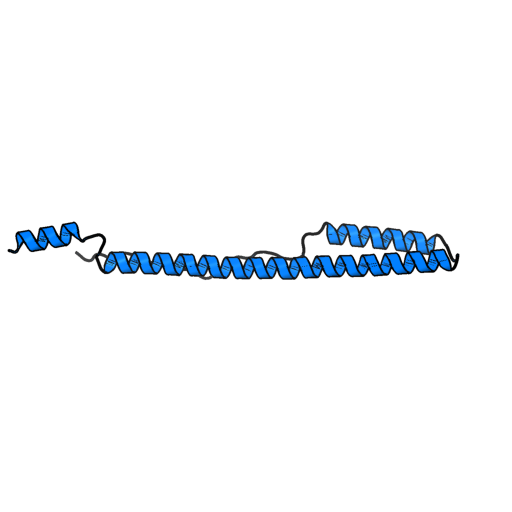 1
ATOM 818 C C . SER A 1 98 ? 8.249 -4.509 -9.325 1.00 64.69 98 SER A C 1
ATOM 820 O O . SER A 1 98 ? 7.448 -5.148 -8.648 1.00 64.69 98 SER A O 1
ATOM 822 N N . ASN A 1 99 ? 9.546 -4.371 -9.008 1.00 71.56 99 ASN A N 1
ATOM 823 C CA . ASN A 1 99 ? 10.233 -4.960 -7.836 1.00 71.56 99 ASN A CA 1
ATOM 824 C C . ASN A 1 99 ? 9.682 -4.444 -6.481 1.00 71.56 99 ASN A C 1
ATOM 826 O O . ASN A 1 99 ? 10.415 -3.941 -5.635 1.00 71.56 99 ASN A O 1
ATOM 830 N N . ILE A 1 100 ? 8.371 -4.500 -6.302 1.00 81.69 100 ILE A N 1
ATOM 831 C CA . ILE A 1 100 ? 7.590 -4.025 -5.180 1.00 81.69 100 ILE A CA 1
ATOM 832 C C . ILE A 1 100 ? 7.157 -5.281 -4.437 1.00 81.69 100 ILE A C 1
ATOM 834 O O . ILE A 1 100 ? 6.571 -6.192 -5.022 1.00 81.69 100 ILE A O 1
ATOM 838 N N . SER A 1 101 ? 7.440 -5.317 -3.142 1.00 85.50 101 SER A N 1
ATOM 839 C CA . SER A 1 101 ? 6.911 -6.336 -2.244 1.00 85.50 101 SER A CA 1
ATOM 840 C C . SER A 1 101 ? 6.018 -5.661 -1.216 1.00 85.50 101 SER A C 1
ATOM 842 O O . SER A 1 101 ? 6.277 -4.529 -0.809 1.00 85.50 101 SER A O 1
ATOM 844 N N . ILE A 1 102 ? 4.944 -6.345 -0.837 1.00 88.75 102 ILE A N 1
ATOM 845 C CA . ILE A 1 102 ? 4.109 -5.944 0.290 1.00 88.75 102 ILE A CA 1
ATOM 846 C C . ILE A 1 102 ? 4.618 -6.734 1.488 1.00 88.75 102 ILE A C 1
ATOM 848 O O . ILE A 1 102 ? 4.754 -7.954 1.406 1.00 88.75 102 ILE A O 1
ATOM 852 N N . GLN A 1 103 ? 4.918 -6.037 2.576 1.00 91.19 103 GLN A N 1
ATOM 853 C CA . GLN A 1 103 ? 5.370 -6.633 3.826 1.00 91.19 103 GLN A CA 1
ATOM 854 C C . GLN A 1 103 ? 4.432 -6.194 4.946 1.00 91.19 103 GLN A C 1
ATOM 856 O O . GLN A 1 103 ? 3.818 -5.130 4.865 1.00 91.19 103 GLN A O 1
ATOM 861 N N . GLN A 1 104 ? 4.294 -7.042 5.959 1.00 86.62 104 GLN A N 1
ATOM 862 C CA . GLN A 1 104 ? 3.551 -6.721 7.169 1.00 86.62 104 GLN A CA 1
ATOM 863 C C . GLN A 1 104 ? 4.541 -6.340 8.260 1.00 86.62 104 GLN A C 1
ATOM 865 O O . GLN A 1 104 ? 5.514 -7.061 8.489 1.00 86.62 104 GLN A O 1
ATOM 870 N N . ASP A 1 105 ? 4.279 -5.224 8.930 1.00 87.75 105 ASP A N 1
ATOM 871 C CA . ASP A 1 105 ? 5.030 -4.852 10.120 1.00 87.75 105 ASP A CA 1
ATOM 872 C C . ASP A 1 105 ? 4.707 -5.800 11.277 1.00 87.75 105 ASP A C 1
ATOM 874 O O . ASP A 1 105 ? 3.591 -6.301 11.418 1.00 87.75 105 ASP A O 1
ATOM 878 N N . SER A 1 106 ? 5.704 -6.041 12.126 1.00 83.69 106 SER A N 1
ATOM 879 C CA . SER A 1 106 ? 5.584 -6.922 13.293 1.00 83.69 106 SER A CA 1
ATOM 880 C C . SER A 1 106 ? 4.868 -6.276 14.484 1.00 83.69 106 SER A C 1
ATOM 882 O O . SER A 1 106 ? 4.570 -6.959 15.461 1.00 83.69 106 SER A O 1
ATOM 884 N N . GLN A 1 107 ? 4.616 -4.966 14.430 1.00 88.56 107 GLN A N 1
ATOM 885 C CA . GLN A 1 107 ? 4.001 -4.195 15.510 1.00 88.56 107 GLN A CA 1
ATOM 886 C C . GLN A 1 107 ? 2.476 -4.137 15.368 1.00 88.56 107 GLN A C 1
ATOM 888 O O . GLN A 1 107 ? 1.942 -4.080 14.260 1.00 88.56 107 GLN A O 1
ATOM 893 N N . GLU A 1 108 ? 1.765 -4.097 16.500 1.00 87.12 108 GLU A N 1
ATOM 894 C CA . GLU A 1 108 ? 0.308 -3.941 16.496 1.00 87.12 108 GLU A CA 1
ATOM 895 C C . GLU A 1 108 ? -0.101 -2.584 15.912 1.00 87.12 108 GLU A C 1
ATOM 897 O O . GLU A 1 108 ? 0.155 -1.525 16.488 1.00 87.12 108 GLU A O 1
ATOM 902 N N . PHE A 1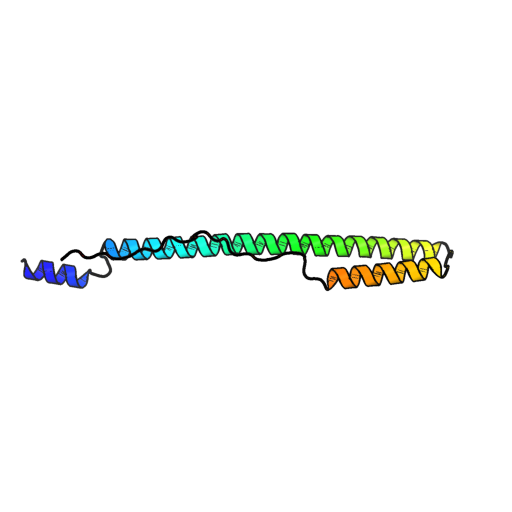 109 ? -0.793 -2.627 14.775 1.00 91.62 109 PHE A N 1
ATOM 903 C CA . PHE A 1 109 ? -1.298 -1.436 14.099 1.00 91.62 109 PHE A CA 1
ATOM 904 C C . PHE A 1 109 ? -2.560 -0.863 14.771 1.00 91.62 109 PHE A C 1
ATOM 906 O O . PHE A 1 109 ? -2.704 0.352 14.920 1.00 91.62 109 PHE A O 1
ATOM 913 N N . ILE A 1 110 ? -3.463 -1.736 15.231 1.00 94.06 110 ILE A N 1
ATOM 914 C CA . ILE A 1 110 ? -4.689 -1.362 15.947 1.00 94.06 110 ILE A CA 1
ATOM 915 C C . ILE A 1 110 ? -4.668 -1.991 17.337 1.00 94.06 110 ILE A C 1
ATOM 917 O O . ILE A 1 110 ? -4.650 -3.212 17.473 1.00 94.06 110 ILE A O 1
ATOM 921 N N . LYS A 1 111 ? -4.718 -1.148 18.374 1.00 93.12 111 LYS A N 1
ATOM 922 C CA . LYS A 1 111 ? -4.785 -1.598 19.769 1.00 93.12 111 LYS A CA 1
ATOM 923 C C . LYS A 1 111 ? -6.147 -2.210 20.055 1.00 93.12 111 LYS A C 1
ATOM 925 O O . LYS A 1 111 ? -7.159 -1.521 19.931 1.00 93.12 111 LYS A O 1
ATOM 930 N N . LYS A 1 112 ? -6.171 -3.468 20.484 1.00 93.44 112 LYS A N 1
ATOM 931 C CA . LYS A 1 112 ? -7.397 -4.165 20.886 1.00 93.44 112 LYS A CA 1
ATOM 932 C C . LYS A 1 112 ? -7.997 -3.549 22.158 1.00 93.44 112 LYS A C 1
ATOM 934 O O . LYS A 1 112 ? -7.273 -3.296 23.117 1.00 93.44 112 LYS A O 1
ATOM 939 N N . ILE A 1 113 ? -9.319 -3.372 22.185 1.00 93.44 113 ILE A N 1
ATOM 940 C CA . ILE A 1 113 ? -10.072 -3.053 23.409 1.00 93.44 113 ILE A CA 1
ATOM 941 C C . ILE A 1 113 ? -10.677 -4.317 24.027 1.00 93.44 113 ILE A C 1
ATOM 943 O O . ILE A 1 113 ? -10.963 -5.296 23.333 1.00 93.44 113 ILE A O 1
ATOM 947 N N . SER A 1 114 ? -10.878 -4.297 25.340 1.00 93.50 114 SER A N 1
ATOM 948 C CA . SER A 1 114 ? -11.539 -5.362 26.091 1.00 93.50 114 SER A CA 1
ATOM 949 C C . SER A 1 114 ? -12.468 -4.772 27.146 1.00 93.50 114 SER A C 1
ATOM 951 O O . SER A 1 114 ? -12.208 -3.708 27.703 1.00 93.50 114 SER A O 1
ATOM 953 N N . VA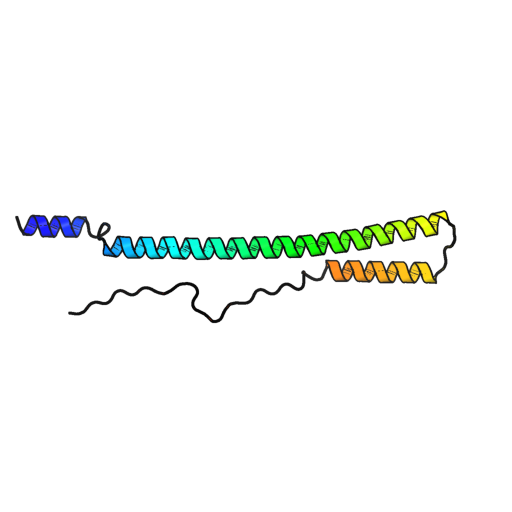L A 1 115 ? -13.564 -5.478 27.422 1.00 92.88 115 VAL A N 1
ATOM 954 C CA . VAL A 1 115 ? -14.455 -5.160 28.540 1.00 92.88 115 VAL A CA 1
ATOM 955 C C . VAL A 1 115 ? -13.987 -5.968 29.742 1.00 92.88 115 VAL A C 1
ATOM 957 O O . VAL A 1 115 ? -13.867 -7.190 29.658 1.00 92.88 115 VAL A O 1
ATOM 960 N N . ILE A 1 116 ? -13.710 -5.287 30.850 1.00 90.88 116 ILE A N 1
ATOM 961 C CA . ILE A 1 116 ? -13.317 -5.910 32.113 1.00 90.88 116 ILE A CA 1
ATOM 962 C C . ILE A 1 116 ? -14.456 -5.681 33.101 1.00 90.88 116 ILE A C 1
ATOM 964 O O . ILE A 1 116 ? -14.896 -4.549 33.290 1.00 90.88 116 ILE A O 1
ATOM 968 N N . SER A 1 117 ? -14.933 -6.754 33.726 1.00 86.31 117 SER A N 1
ATOM 969 C CA . SER A 1 117 ? -15.906 -6.693 34.815 1.00 86.31 117 SER A CA 1
ATOM 970 C C . SER A 1 117 ? -15.265 -7.218 36.092 1.00 86.31 117 SER A C 1
ATOM 972 O O . SER A 1 117 ? -14.816 -8.363 36.126 1.00 86.31 117 SER A O 1
ATOM 974 N N . SER A 1 118 ? -15.246 -6.405 37.140 1.00 72.81 118 SER A N 1
ATOM 975 C CA . SER A 1 118 ? -14.966 -6.846 38.506 1.00 72.81 118 SER A CA 1
ATOM 976 C C . SER A 1 118 ? -16.297 -6.980 39.243 1.00 72.81 118 SER A C 1
ATOM 978 O O . SER A 1 118 ? -16.990 -5.973 39.410 1.00 72.81 118 SER A O 1
ATOM 980 N N . PHE A 1 119 ? -16.654 -8.204 39.626 1.00 52.06 119 PHE A N 1
ATOM 981 C CA . PHE A 1 119 ? -17.766 -8.500 40.532 1.00 52.06 119 PHE A CA 1
ATOM 982 C C . PHE A 1 119 ? -17.220 -8.836 41.915 1.00 52.06 119 PHE A C 1
ATOM 984 O O . PHE A 1 119 ? -16.154 -9.494 41.963 1.00 52.06 119 PHE A O 1
#

Foldseek 3Di:
DVVVVVVVCVVCVCVPPVVVVVVVLVVVLVVLVVVVVVVVVVVLVVQQVVLVVVLVVLVVVLVVVVVVCVVVVVDDPVNVVVSVVSVVVSVVSVPDRGPDDDDDDPDDPRDDDDDDDDD

Sequence (119 aa):
QFQQTINEQKQNLHNSPLVQQINEWEKNSVEKIQQTAEECRKTVMKLTQKSINNIEKKFIELSRKLKGIREENEFNEIDLNNFQSKLTQITKESLQRSNISIQQDSQEFIKKISVISSF

Secondary structure (DSSP, 8-state):
-HHHHHHHHHHTGGG-HHHHHHHHHHHHHHHHHHHHHHHHHHHHHHHHHHHHHHHHHHHHHHHHHHHHHHHHT---HHHHHHHHHHHHHHHHHHHS--S------SS-SSPPP------